Protein AF-A0A7S0F9C1-F1 (afdb_monomer_lite)

Foldseek 3Di:
DVVVVVVVCVVCVVVQVPADVVLVVVLVVVLVCVVVCLVVVVVVLVVVLVPDDDVVVVVCVVCVPVVVLNPDDPVRVVVVSVVVVVVVVVVSVVSCCVNPPPPDCVVVVVVVVDPPPDVPQPPDDPPCPPPPDD

Secondary structure (DSSP, 8-state):
-HHHHHHHHHHSGGG-SS--HHHHHHHHHHHHHHHHHHHHHHHHHHHHHHH-SSSHHHHHTT-HHHHHHHT--HHHHHHHHHHHHHHHHHHHHHHHH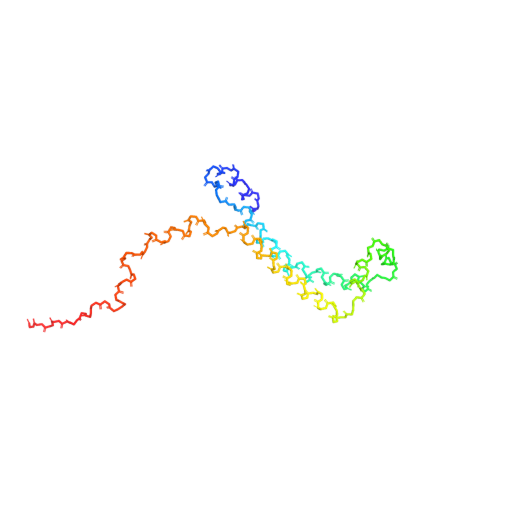HHS-TT-GGGTHHHHHHTTTTTTS-SS----------

InterPro domains:
  IPR005178 Organic solute transporter subunit alpha/Transmembrane protein 184 [PF03619] (1-100)

Organism: NCBI:txid73915

Structure (mmCIF, N/CA/C/O backbone):
data_AF-A0A7S0F9C1-F1
#
_entry.id   AF-A0A7S0F9C1-F1
#
loop_
_atom_site.group_PDB
_atom_site.id
_atom_site.type_symbol
_atom_site.label_atom_id
_atom_site.label_alt_id
_atom_site.label_comp_id
_atom_site.label_asym_id
_atom_site.label_entity_id
_atom_site.label_seq_id
_atom_site.pdbx_PDB_ins_code
_atom_site.Cartn_x
_atom_site.Cartn_y
_atom_site.Cartn_z
_atom_site.occupancy
_atom_site.B_iso_or_equiv
_atom_site.auth_seq_id
_atom_site.auth_comp_id
_atom_site.auth_asym_id
_atom_site.auth_atom_id
_atom_site.pdbx_PDB_model_num
ATOM 1 N N . ALA A 1 1 ? 5.717 15.582 -10.449 1.00 68.56 1 ALA A N 1
ATOM 2 C CA . ALA A 1 1 ? 6.332 14.240 -10.551 1.00 68.56 1 ALA A CA 1
ATOM 3 C C . ALA A 1 1 ? 5.471 13.278 -11.374 1.00 68.56 1 ALA A C 1
ATOM 5 O O . ALA A 1 1 ? 5.893 12.945 -12.467 1.00 68.56 1 ALA A O 1
ATOM 6 N N . ILE A 1 2 ? 4.260 12.903 -10.930 1.00 73.56 2 ILE A N 1
ATOM 7 C CA . ILE A 1 2 ? 3.389 11.930 -11.640 1.00 73.56 2 ILE A CA 1
ATOM 8 C C . ILE A 1 2 ? 3.090 12.345 -13.083 1.00 73.56 2 ILE A C 1
ATOM 10 O O . ILE A 1 2 ? 3.223 11.538 -13.990 1.00 73.56 2 ILE A O 1
ATOM 14 N N . TYR A 1 3 ? 2.743 13.617 -13.293 1.00 81.56 3 TYR A N 1
ATOM 15 C CA . TYR A 1 3 ? 2.468 14.145 -14.628 1.00 81.56 3 TYR A CA 1
ATOM 16 C C . TYR A 1 3 ? 3.669 14.003 -15.574 1.00 81.56 3 TYR A C 1
ATOM 18 O O . TYR A 1 3 ? 3.502 13.628 -16.724 1.00 81.56 3 TYR A O 1
ATOM 26 N N . ASN A 1 4 ? 4.889 14.218 -15.074 1.00 83.81 4 ASN A N 1
ATOM 27 C CA . ASN A 1 4 ? 6.099 14.084 -15.886 1.00 83.81 4 ASN A CA 1
ATOM 28 C C . ASN A 1 4 ? 6.355 12.618 -16.261 1.00 83.81 4 ASN A C 1
ATOM 30 O O . ASN A 1 4 ? 6.715 12.350 -17.398 1.00 83.81 4 ASN A O 1
ATOM 34 N N . VAL A 1 5 ? 6.129 11.679 -15.332 1.00 78.94 5 VAL A N 1
ATOM 35 C CA . VAL A 1 5 ? 6.244 10.235 -15.606 1.00 78.94 5 VAL A CA 1
ATOM 36 C C . VAL A 1 5 ? 5.210 9.801 -16.644 1.00 78.94 5 VAL A C 1
ATOM 38 O O . VAL A 1 5 ? 5.567 9.132 -17.604 1.00 78.94 5 VAL A O 1
ATOM 41 N N . HIS A 1 6 ? 3.961 10.249 -16.502 1.00 82.06 6 HIS A N 1
ATOM 42 C CA . HIS A 1 6 ? 2.896 9.973 -17.466 1.00 82.06 6 HIS A CA 1
ATOM 43 C C . HIS A 1 6 ? 3.208 10.549 -18.855 1.00 82.06 6 HIS A C 1
ATOM 45 O O . HIS A 1 6 ? 3.016 9.880 -19.863 1.00 82.06 6 HIS A O 1
ATOM 51 N N . ILE A 1 7 ? 3.712 11.785 -18.930 1.00 89.44 7 ILE A N 1
ATOM 52 C CA . ILE A 1 7 ? 4.098 12.399 -20.206 1.00 89.44 7 ILE A CA 1
ATOM 53 C C . ILE A 1 7 ? 5.232 11.612 -20.866 1.00 89.44 7 ILE A C 1
ATOM 55 O O . ILE A 1 7 ? 5.123 11.302 -22.050 1.00 89.44 7 ILE A O 1
ATOM 59 N N . VAL A 1 8 ? 6.275 11.237 -20.119 1.00 86.94 8 VAL A N 1
ATOM 60 C CA . VAL A 1 8 ? 7.387 10.429 -20.648 1.00 86.94 8 VAL A CA 1
ATOM 61 C C . VAL A 1 8 ? 6.887 9.072 -21.142 1.00 86.94 8 VAL A C 1
ATOM 63 O O . VAL A 1 8 ? 7.186 8.699 -22.269 1.00 86.94 8 VAL A O 1
ATOM 66 N N . GLU A 1 9 ? 6.068 8.374 -20.361 1.00 83.75 9 GLU A N 1
ATOM 67 C CA . GLU A 1 9 ? 5.500 7.083 -20.762 1.00 83.75 9 GLU A CA 1
ATOM 68 C C . GLU A 1 9 ? 4.636 7.207 -22.024 1.00 83.75 9 GLU A C 1
ATOM 70 O O . GLU A 1 9 ? 4.818 6.439 -22.959 1.00 83.75 9 GLU A O 1
ATOM 75 N N . SER A 1 10 ? 3.762 8.217 -22.104 1.00 85.88 10 SER A N 1
ATOM 76 C CA . SER A 1 10 ? 2.931 8.440 -23.297 1.00 85.88 10 SER A CA 1
ATOM 77 C C . SER A 1 10 ? 3.738 8.847 -24.536 1.00 85.88 10 SER A C 1
ATOM 79 O O . SER A 1 10 ? 3.332 8.542 -25.653 1.00 85.88 10 SER A O 1
ATOM 81 N N . THR A 1 11 ? 4.882 9.514 -24.351 1.00 91.75 11 THR A N 1
ATOM 82 C CA . THR A 1 11 ? 5.739 9.985 -25.454 1.00 91.75 11 THR A CA 1
ATOM 83 C C . THR A 1 11 ? 6.644 8.877 -25.990 1.00 91.75 11 THR A C 1
ATOM 85 O O . THR A 1 11 ? 6.947 8.860 -27.178 1.00 91.75 11 THR A O 1
ATOM 88 N N . PHE A 1 12 ? 7.070 7.949 -25.132 1.00 88.69 12 PHE A N 1
ATOM 89 C CA . PHE A 1 12 ? 8.029 6.893 -25.466 1.00 88.69 12 PHE A CA 1
ATOM 90 C C . PHE A 1 12 ? 7.426 5.486 -25.367 1.00 88.69 12 PHE A C 1
ATOM 92 O O . PHE A 1 12 ? 8.171 4.521 -25.250 1.00 88.69 12 PHE A O 1
ATOM 99 N N . HIS A 1 13 ? 6.096 5.354 -25.407 1.00 81.25 13 HIS A N 1
ATOM 100 C CA . HIS A 1 13 ? 5.403 4.079 -25.187 1.00 81.25 13 HIS A CA 1
ATOM 101 C C . HIS A 1 13 ? 5.925 2.949 -26.090 1.00 81.25 13 HIS A C 1
ATOM 103 O O . HIS A 1 13 ? 6.098 1.828 -25.632 1.00 81.25 13 HIS A O 1
ATOM 109 N N . GLU A 1 14 ? 6.267 3.283 -27.336 1.00 84.81 14 GLU A N 1
ATOM 110 C CA . GLU A 1 14 ? 6.808 2.358 -28.342 1.00 84.81 14 GLU A CA 1
ATOM 111 C C . GLU A 1 14 ? 8.202 1.804 -27.980 1.00 84.81 14 GLU A C 1
ATOM 113 O O . GLU A 1 14 ? 8.554 0.701 -28.375 1.00 84.81 14 GLU A O 1
ATOM 118 N N . TYR A 1 15 ? 8.988 2.531 -27.177 1.00 80.69 15 TYR A N 1
ATOM 119 C CA . TYR A 1 15 ? 10.294 2.079 -26.673 1.00 80.69 15 TYR A CA 1
ATOM 120 C C . TYR A 1 15 ? 10.193 1.338 -25.329 1.00 80.69 15 TYR A C 1
ATOM 122 O O . TYR A 1 15 ? 11.203 0.863 -24.813 1.00 80.69 15 TYR A O 1
ATOM 130 N N . PHE A 1 16 ? 8.995 1.266 -24.743 1.00 77.69 16 PHE A N 1
ATOM 131 C CA . PHE A 1 16 ? 8.744 0.726 -23.407 1.00 77.69 16 PHE A CA 1
ATOM 132 C C . PHE A 1 16 ? 7.648 -0.348 -23.401 1.00 77.69 16 PHE A C 1
ATOM 134 O O . PHE A 1 16 ? 6.996 -0.520 -22.374 1.00 77.69 16 PHE A O 1
ATOM 141 N N . GLU A 1 17 ? 7.429 -1.082 -24.498 1.00 73.62 17 GLU A N 1
ATOM 142 C CA . GLU A 1 17 ? 6.352 -2.090 -24.564 1.00 73.62 17 GLU A CA 1
ATOM 143 C C . GLU A 1 17 ? 6.403 -3.101 -23.396 1.00 73.62 17 GLU A C 1
ATOM 145 O O . GLU A 1 17 ? 5.353 -3.469 -22.860 1.00 73.62 17 GLU A O 1
ATOM 150 N N . ASP A 1 18 ? 7.604 -3.433 -22.905 1.00 75.94 18 ASP A N 1
ATOM 151 C CA . ASP A 1 18 ? 7.801 -4.340 -21.764 1.00 75.94 18 ASP A CA 1
ATOM 152 C C . ASP A 1 18 ? 8.065 -3.642 -20.418 1.00 75.94 18 ASP A C 1
ATOM 154 O O . ASP A 1 18 ? 7.926 -4.248 -19.351 1.00 75.94 18 ASP A O 1
ATOM 158 N N . TYR A 1 19 ? 8.386 -2.346 -20.419 1.00 77.25 19 TYR A N 1
ATOM 159 C CA . TYR A 1 19 ? 8.688 -1.615 -19.191 1.00 77.25 19 TYR A CA 1
ATOM 160 C C . TYR A 1 19 ? 7.432 -0.911 -18.667 1.00 77.25 19 TYR A C 1
ATOM 162 O O . TYR A 1 19 ? 6.899 -0.005 -19.300 1.00 77.25 19 TYR A O 1
ATOM 170 N N . ARG A 1 20 ? 6.963 -1.289 -17.467 1.00 79.50 20 ARG A N 1
ATOM 171 C CA . ARG A 1 20 ? 5.768 -0.703 -16.816 1.00 79.50 20 ARG A CA 1
ATOM 172 C C . ARG A 1 20 ? 6.127 0.254 -15.664 1.00 79.50 20 ARG A C 1
ATOM 174 O O . ARG A 1 20 ? 5.911 -0.083 -14.492 1.00 79.50 20 ARG A O 1
ATOM 181 N N . PRO A 1 21 ? 6.649 1.466 -15.941 1.00 80.06 21 PRO A N 1
ATOM 182 C CA . PRO A 1 21 ? 7.137 2.390 -14.916 1.00 80.06 21 PRO A CA 1
ATOM 183 C C . PRO A 1 21 ? 6.029 2.890 -13.987 1.00 80.06 21 PRO A C 1
ATOM 185 O O . PRO A 1 21 ? 6.260 3.037 -12.783 1.00 80.06 21 PRO A O 1
ATOM 188 N N . LEU A 1 22 ? 4.816 3.121 -14.506 1.00 80.38 22 LEU A N 1
ATOM 189 C CA . LEU A 1 22 ? 3.692 3.547 -13.674 1.00 80.38 22 LEU A CA 1
ATOM 190 C C . LEU A 1 22 ? 3.326 2.503 -12.626 1.00 80.38 22 LEU A C 1
ATOM 192 O O . LEU A 1 22 ? 3.058 2.868 -11.483 1.00 80.38 22 LEU A O 1
ATOM 196 N N . LEU A 1 23 ? 3.341 1.220 -12.985 1.00 81.69 23 LEU A N 1
ATOM 197 C CA . LEU A 1 23 ? 2.951 0.155 -12.067 1.00 81.69 23 LEU A CA 1
ATOM 198 C C . LEU A 1 23 ? 3.976 0.017 -10.933 1.00 81.69 23 LEU A C 1
ATOM 200 O O . LEU A 1 23 ? 3.592 0.015 -9.764 1.00 81.69 23 LEU A O 1
ATOM 204 N N . LYS A 1 24 ? 5.277 0.057 -11.254 1.00 83.88 24 LYS A N 1
ATOM 205 C CA . LYS A 1 24 ? 6.362 0.092 -10.256 1.00 83.88 24 LYS A CA 1
ATOM 206 C C . LYS A 1 24 ? 6.235 1.298 -9.317 1.00 83.88 24 LYS A C 1
ATOM 208 O O . LYS A 1 24 ? 6.354 1.160 -8.099 1.00 83.88 24 LYS A O 1
ATOM 213 N N . PHE A 1 25 ? 5.923 2.474 -9.862 1.00 84.50 25 PHE A N 1
ATOM 214 C CA . PHE A 1 25 ? 5.743 3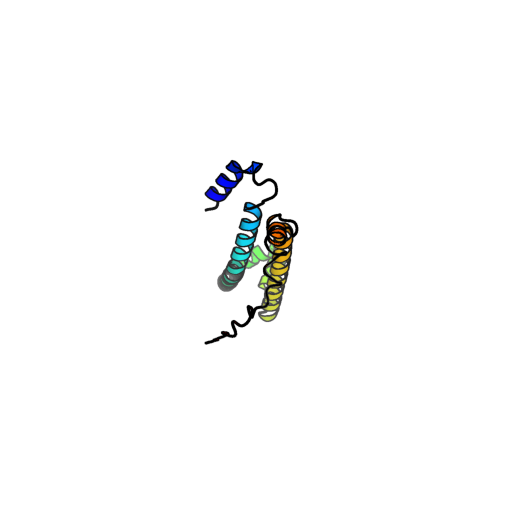.695 -9.077 1.00 84.50 25 PHE A CA 1
ATOM 215 C C . PHE A 1 25 ? 4.498 3.657 -8.175 1.00 84.50 25 PHE A C 1
ATOM 217 O O . PHE A 1 25 ? 4.551 4.087 -7.019 1.00 84.50 25 PHE A O 1
ATOM 224 N N . VAL A 1 26 ? 3.377 3.134 -8.679 1.00 83.88 26 VAL A N 1
ATOM 225 C CA . VAL A 1 26 ? 2.142 2.957 -7.902 1.00 83.88 26 VAL A CA 1
ATOM 226 C C . VAL A 1 26 ? 2.375 1.981 -6.753 1.00 83.88 26 VAL A C 1
ATOM 228 O O . VAL A 1 26 ? 1.978 2.295 -5.635 1.00 83.88 26 VAL A O 1
ATOM 231 N N . THR A 1 27 ? 3.087 0.873 -6.973 1.00 84.75 27 THR A N 1
ATOM 232 C CA . THR A 1 27 ? 3.424 -0.085 -5.909 1.00 84.75 27 THR A CA 1
ATOM 233 C C . THR A 1 27 ? 4.197 0.580 -4.770 1.00 84.75 27 THR A C 1
ATOM 235 O O . THR A 1 27 ? 3.795 0.468 -3.613 1.00 84.75 27 THR A O 1
ATOM 238 N N . VAL A 1 28 ? 5.244 1.355 -5.077 1.00 84.44 28 VAL A N 1
ATOM 239 C CA . VAL A 1 28 ? 6.012 2.094 -4.054 1.00 84.44 28 VAL A CA 1
ATOM 240 C C . VAL A 1 28 ? 5.121 3.078 -3.298 1.00 84.44 28 VAL A C 1
ATOM 242 O O . VAL A 1 28 ? 5.189 3.173 -2.073 1.00 84.44 28 VAL A O 1
ATOM 245 N N . LYS A 1 29 ? 4.243 3.793 -4.005 1.00 84.69 29 LYS A N 1
ATOM 246 C CA . LYS A 1 29 ? 3.293 4.702 -3.362 1.00 84.69 29 LYS A CA 1
ATOM 247 C C . LYS A 1 29 ? 2.323 3.989 -2.436 1.00 84.69 29 LYS A C 1
ATOM 249 O O . LYS A 1 29 ? 2.074 4.502 -1.354 1.00 84.69 29 LYS A O 1
ATOM 254 N N . VAL A 1 30 ? 1.786 2.847 -2.850 1.00 83.25 30 VAL A N 1
ATOM 255 C CA . VAL A 1 30 ? 0.857 2.052 -2.044 1.00 83.25 30 VAL A CA 1
ATOM 256 C C . VAL A 1 30 ? 1.543 1.582 -0.759 1.00 83.25 30 VAL A C 1
ATOM 258 O O . VAL A 1 30 ? 0.986 1.797 0.314 1.00 83.25 30 VAL A O 1
ATOM 261 N N . ILE A 1 31 ? 2.776 1.069 -0.848 1.00 83.06 31 ILE A N 1
ATOM 262 C CA . ILE A 1 31 ? 3.591 0.664 0.314 1.00 83.06 31 ILE A CA 1
ATOM 263 C C . ILE A 1 31 ? 3.785 1.835 1.282 1.00 83.06 31 ILE A C 1
ATOM 265 O O . ILE A 1 31 ? 3.506 1.736 2.474 1.00 83.06 31 ILE A O 1
ATOM 269 N N . VAL A 1 32 ? 4.237 2.978 0.762 1.00 82.69 32 VAL A N 1
ATOM 270 C CA . VAL A 1 32 ? 4.484 4.167 1.585 1.00 82.69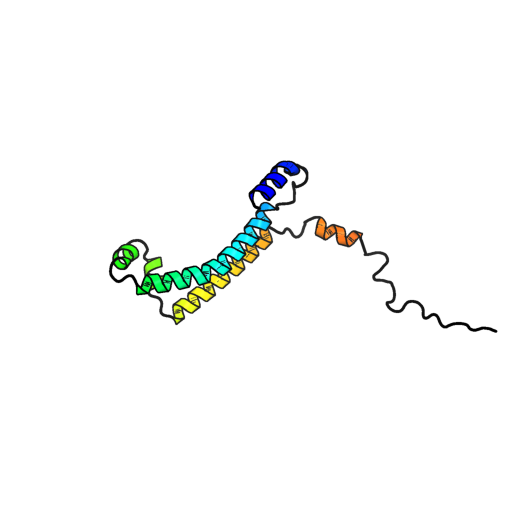 32 VAL A CA 1
ATOM 271 C C . VAL A 1 32 ? 3.177 4.668 2.202 1.00 82.69 32 VAL A C 1
ATOM 273 O O . VAL A 1 32 ? 3.132 4.984 3.388 1.00 82.69 32 VAL A O 1
ATOM 276 N N . SER A 1 33 ? 2.090 4.715 1.429 1.00 84.56 33 SER A N 1
ATOM 277 C CA . SER A 1 33 ? 0.782 5.124 1.931 1.00 84.56 33 SER A CA 1
ATOM 278 C C . SER A 1 33 ? 0.291 4.211 3.046 1.00 84.56 33 SER A C 1
ATOM 280 O O . SER A 1 33 ? -0.147 4.748 4.054 1.00 84.56 33 SER A O 1
ATOM 282 N N . PHE A 1 34 ? 0.405 2.888 2.937 1.00 81.75 34 PHE A N 1
ATOM 283 C CA . PHE A 1 34 ? -0.024 1.987 4.009 1.00 81.75 34 PHE A CA 1
ATOM 284 C C . PHE A 1 34 ? 0.807 2.147 5.288 1.00 81.75 34 PHE A C 1
ATOM 286 O O . PHE A 1 34 ? 0.216 2.326 6.358 1.00 81.75 34 PHE A O 1
ATOM 293 N N . ALA A 1 35 ? 2.136 2.240 5.174 1.00 77.94 35 ALA A N 1
ATOM 294 C CA . ALA A 1 35 ? 3.030 2.433 6.319 1.00 77.94 35 ALA A CA 1
ATOM 295 C C . ALA A 1 35 ? 2.704 3.702 7.137 1.00 77.94 35 ALA A C 1
ATOM 297 O O . ALA A 1 35 ? 2.783 3.706 8.370 1.00 77.94 35 ALA A O 1
ATOM 298 N N . PHE A 1 36 ? 2.310 4.791 6.467 1.00 80.50 36 PHE A N 1
ATOM 299 C CA . PHE A 1 36 ? 1.890 6.028 7.138 1.00 80.50 36 PHE A CA 1
ATOM 300 C C . PHE A 1 36 ? 0.405 6.026 7.527 1.00 80.50 36 PHE A C 1
ATOM 302 O O . PHE A 1 36 ? 0.035 6.597 8.559 1.00 80.50 36 PHE A O 1
ATOM 309 N N . PHE A 1 37 ? -0.449 5.380 6.732 1.00 85.06 37 PHE A N 1
ATOM 310 C CA . PHE A 1 37 ? -1.893 5.363 6.943 1.00 85.06 37 PHE A CA 1
ATOM 311 C C . PHE A 1 37 ? -2.277 4.537 8.158 1.00 85.06 37 PHE A C 1
ATOM 313 O O . PHE A 1 37 ? -3.157 4.961 8.890 1.00 85.06 37 PHE A O 1
ATOM 320 N N . GLN A 1 38 ? -1.604 3.423 8.439 1.00 80.38 38 GLN A N 1
ATOM 321 C CA . GLN A 1 38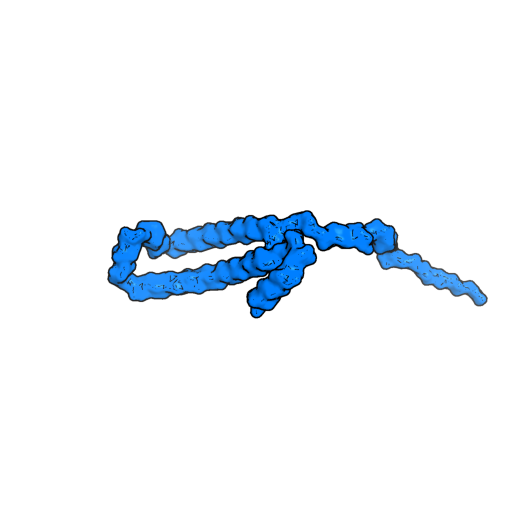 ? -1.912 2.594 9.604 1.00 80.38 38 GLN A CA 1
ATOM 322 C C . GLN A 1 38 ? -1.796 3.389 10.907 1.00 80.38 38 GLN A C 1
ATOM 324 O O . GLN A 1 38 ? -2.792 3.594 11.597 1.00 80.38 38 GLN A O 1
ATOM 329 N N . LYS A 1 39 ? -0.620 3.948 11.218 1.00 79.19 39 LYS A N 1
ATOM 330 C CA . LYS A 1 39 ? -0.436 4.734 12.454 1.00 79.19 39 LYS A CA 1
ATOM 331 C C . LYS A 1 39 ? -1.373 5.943 12.530 1.00 79.19 39 LYS A C 1
ATOM 333 O O . LYS A 1 39 ? -1.915 6.228 13.599 1.00 79.19 39 LYS A O 1
ATOM 338 N N . GLY A 1 40 ? -1.578 6.638 11.409 1.00 85.44 40 GLY A N 1
ATOM 339 C CA . GLY A 1 40 ? -2.472 7.795 11.334 1.00 85.44 40 GLY A CA 1
ATOM 340 C C . GLY A 1 40 ? -3.940 7.423 11.547 1.00 85.44 40 GLY A C 1
ATOM 341 O O . GLY A 1 40 ? -4.609 8.017 12.391 1.00 85.44 40 GLY A O 1
ATOM 342 N N . ALA A 1 41 ? -4.421 6.406 10.835 1.00 83.75 41 ALA A N 1
ATOM 343 C CA . ALA A 1 41 ? -5.781 5.901 10.936 1.00 83.75 41 ALA A CA 1
ATOM 344 C C . ALA A 1 41 ? -6.066 5.376 12.341 1.00 83.75 41 ALA A C 1
ATOM 346 O O . ALA A 1 41 ? -7.116 5.695 12.884 1.00 83.75 41 ALA A O 1
ATOM 347 N N . PHE A 1 42 ? -5.132 4.660 12.974 1.00 79.75 42 PHE A N 1
ATOM 348 C CA . PHE A 1 42 ? -5.325 4.149 14.334 1.00 79.75 42 PHE A CA 1
ATOM 349 C C . PHE A 1 42 ? -5.329 5.249 15.394 1.00 79.75 42 PHE A C 1
ATOM 351 O O . PHE A 1 42 ? -6.174 5.226 16.291 1.00 79.75 42 PHE A O 1
ATOM 358 N N . SER A 1 43 ? -4.446 6.243 15.273 1.00 83.81 43 SER A N 1
ATOM 359 C CA . SER A 1 43 ? -4.478 7.424 16.144 1.00 83.81 43 SER A CA 1
ATOM 360 C C . SER A 1 43 ? -5.805 8.175 15.997 1.00 83.81 43 SER A C 1
ATOM 362 O O . SER A 1 43 ? -6.472 8.483 16.986 1.00 83.81 43 SER A O 1
ATOM 364 N N . MET A 1 44 ? -6.251 8.374 14.753 1.00 85.56 44 MET A N 1
ATOM 365 C CA . MET A 1 44 ? -7.529 9.014 14.459 1.00 85.56 44 MET A CA 1
ATOM 366 C C . MET A 1 44 ? -8.712 8.193 14.984 1.00 85.56 44 MET A C 1
ATOM 368 O O . MET A 1 44 ? -9.625 8.776 15.557 1.00 85.56 44 MET A O 1
ATOM 372 N N . LEU A 1 45 ? -8.692 6.863 14.853 1.00 81.88 45 LEU A N 1
ATOM 373 C CA . LEU A 1 45 ? -9.761 5.979 15.326 1.00 81.88 45 LEU A CA 1
ATOM 374 C C . LEU A 1 45 ? -9.914 6.053 16.851 1.00 81.88 45 LEU A C 1
ATOM 376 O O . LEU A 1 45 ? -11.034 6.196 17.335 1.00 81.88 45 LEU A O 1
ATOM 380 N N . LYS A 1 46 ? -8.801 6.035 17.602 1.00 80.38 46 LYS A N 1
ATOM 381 C CA . LYS A 1 46 ? -8.813 6.169 19.071 1.00 80.38 46 LYS A CA 1
ATOM 382 C C . LYS A 1 46 ? -9.349 7.529 19.521 1.00 80.38 46 LYS A C 1
ATOM 384 O O . LYS A 1 46 ? -10.162 7.593 20.440 1.00 80.38 46 LYS A O 1
ATOM 389 N N . VAL A 1 47 ? -8.931 8.613 18.860 1.00 86.06 47 VAL A N 1
ATOM 390 C CA . VAL A 1 47 ? -9.443 9.970 19.138 1.00 86.06 47 VAL A CA 1
ATOM 391 C C . VAL A 1 47 ? -10.930 10.071 18.797 1.00 86.06 47 VAL A C 1
ATOM 393 O O . VAL A 1 47 ? -11.714 10.656 19.541 1.00 86.06 47 VAL A O 1
ATOM 396 N N . LEU A 1 48 ? -11.342 9.477 17.681 1.00 81.06 48 LEU A N 1
ATOM 397 C CA . LEU A 1 48 ? -12.730 9.476 17.244 1.00 81.06 48 LEU A CA 1
ATOM 398 C C . LEU A 1 48 ? -13.610 8.695 18.235 1.00 81.06 48 LEU A C 1
ATOM 400 O O . LEU A 1 48 ? -14.669 9.185 18.616 1.00 81.06 48 LEU A O 1
ATOM 404 N N . GLN A 1 49 ? -13.136 7.545 18.723 1.00 75.69 49 GLN A N 1
ATOM 405 C CA . GLN A 1 49 ? -13.811 6.726 19.732 1.00 75.69 49 GLN A CA 1
ATOM 406 C C . GLN A 1 49 ? -13.982 7.464 21.066 1.00 75.69 49 GLN A C 1
ATOM 408 O O . GLN A 1 49 ? -15.074 7.445 21.630 1.00 75.69 49 GLN A O 1
ATOM 413 N N . SER A 1 50 ? -12.947 8.157 21.556 1.00 79.44 50 SER A N 1
ATOM 414 C CA . SER A 1 50 ? -13.033 8.897 22.825 1.00 79.44 50 SER A CA 1
ATOM 415 C C . SER A 1 50 ? -13.943 10.129 22.749 1.00 79.44 50 SER A C 1
ATOM 417 O O . SER A 1 50 ? -14.465 10.572 23.771 1.00 79.44 50 SER A O 1
ATOM 419 N N . THR A 1 51 ? -14.174 10.661 21.545 1.00 83.62 51 THR A N 1
ATOM 420 C CA . THR A 1 51 ? -14.948 11.895 21.329 1.00 83.62 51 THR A CA 1
ATOM 421 C C . THR A 1 51 ? -16.414 11.634 20.946 1.00 83.62 51 THR A C 1
ATOM 423 O O . THR A 1 51 ? -17.202 12.577 20.877 1.00 83.62 51 THR A O 1
ATOM 426 N N . LEU A 1 52 ? -16.831 10.382 20.709 1.00 76.50 52 LEU A N 1
ATOM 427 C CA . LEU A 1 52 ? -18.170 10.060 20.185 1.00 76.50 52 LEU A CA 1
ATOM 428 C C . LEU A 1 52 ? -19.081 9.316 21.181 1.00 76.50 52 LEU A C 1
ATOM 430 O O . LEU A 1 52 ? -19.183 8.093 21.124 1.00 76.50 52 LEU A O 1
ATOM 434 N N . PRO A 1 53 ? -19.853 10.036 22.019 1.00 67.38 53 PRO A N 1
ATOM 435 C CA . PRO A 1 53 ? -20.779 9.405 22.960 1.00 67.38 53 PRO A CA 1
ATOM 436 C C . PRO A 1 53 ? -22.213 9.154 22.441 1.00 67.38 53 PRO A C 1
ATOM 438 O O . PRO A 1 53 ? -22.988 8.530 23.154 1.00 67.38 53 PRO A O 1
ATOM 441 N N . VAL A 1 54 ? -22.625 9.597 21.237 1.00 69.81 54 VAL A N 1
ATOM 442 C CA . VAL A 1 54 ? -24.047 9.453 20.802 1.00 69.81 54 VAL A CA 1
ATOM 443 C C . VAL A 1 54 ? -24.230 9.064 19.327 1.00 69.81 54 VAL A C 1
ATOM 445 O O . VAL A 1 54 ? -25.145 8.322 18.972 1.00 69.81 54 VAL A O 1
ATOM 448 N N . THR A 1 55 ? -23.354 9.509 18.428 1.00 67.12 55 THR A N 1
ATOM 449 C CA . THR A 1 55 ? -23.497 9.267 16.979 1.00 67.12 55 THR A CA 1
ATOM 450 C C . THR A 1 55 ? -23.035 7.871 16.549 1.00 67.12 55 THR A C 1
ATOM 452 O O . THR A 1 55 ? -23.541 7.337 15.559 1.00 67.12 55 THR A O 1
ATOM 455 N N . ALA A 1 56 ? -22.137 7.244 17.319 1.00 68.50 56 ALA A N 1
ATOM 456 C CA . ALA A 1 56 ? -21.624 5.897 17.057 1.00 68.50 56 ALA A CA 1
ATOM 457 C C . ALA A 1 56 ? -22.734 4.832 17.063 1.00 68.50 56 ALA A C 1
ATOM 459 O O . ALA A 1 56 ? -22.701 3.898 16.265 1.00 68.50 56 ALA A O 1
ATOM 460 N N . GLN A 1 57 ? -23.780 5.032 17.869 1.00 71.25 57 GLN A N 1
ATOM 461 C CA . GLN A 1 57 ? -24.916 4.114 17.961 1.00 71.25 57 GLN A CA 1
ATOM 462 C C . GLN A 1 57 ? -25.709 4.018 16.644 1.00 71.25 57 GLN A C 1
ATOM 464 O O . GLN A 1 57 ? -26.235 2.962 16.307 1.00 71.25 57 GLN A O 1
ATOM 469 N N . ARG A 1 58 ? -25.758 5.099 15.849 1.00 77.19 58 ARG A N 1
ATOM 470 C CA . ARG A 1 58 ? -26.407 5.090 14.523 1.00 77.19 58 ARG A CA 1
ATOM 471 C C . ARG A 1 58 ? -25.522 4.475 13.442 1.00 77.19 58 ARG A C 1
ATOM 473 O O . ARG A 1 58 ? -26.046 3.868 12.512 1.00 77.19 58 ARG A O 1
ATOM 480 N N . LEU A 1 59 ? -24.205 4.649 13.554 1.00 74.88 59 LEU A N 1
ATOM 481 C CA . LEU A 1 59 ? -23.239 4.116 12.592 1.00 74.88 59 LEU A CA 1
ATOM 482 C C . LEU A 1 59 ? -23.044 2.602 12.767 1.00 74.88 59 LEU A C 1
ATOM 484 O O . LEU A 1 59 ? -23.021 1.879 11.774 1.00 74.88 59 LEU A O 1
ATOM 488 N N . SER A 1 60 ? -23.001 2.127 14.015 1.00 71.12 60 SER A N 1
ATOM 489 C CA . SER A 1 60 ? -22.950 0.703 14.377 1.00 71.12 60 SER A CA 1
ATOM 490 C C . SER A 1 60 ? -24.075 -0.099 13.709 1.00 71.12 60 SER A C 1
ATOM 492 O O . SER A 1 60 ? -23.818 -1.125 13.085 1.00 71.12 60 SER A O 1
ATOM 494 N N . ASN A 1 61 ? -25.298 0.440 13.687 1.00 78.31 61 ASN A N 1
ATOM 495 C CA . ASN A 1 61 ? -26.443 -0.218 13.046 1.00 78.31 61 ASN A CA 1
ATOM 496 C C . ASN A 1 61 ? -26.340 -0.336 11.513 1.00 78.31 61 ASN A C 1
ATOM 498 O O . ASN A 1 61 ? -27.110 -1.080 10.911 1.00 78.31 61 ASN A O 1
ATOM 502 N N . ARG A 1 62 ? -25.430 0.397 10.858 1.00 82.50 62 ARG A N 1
ATOM 503 C CA . ARG A 1 62 ? -25.212 0.297 9.405 1.00 82.50 62 ARG A CA 1
ATOM 504 C C . ARG A 1 62 ? -24.047 -0.597 9.012 1.00 82.50 62 ARG A C 1
ATOM 506 O O . ARG A 1 62 ? -24.016 -1.056 7.874 1.00 82.50 62 ARG A O 1
ATOM 513 N N . ALA A 1 63 ? -23.104 -0.825 9.914 1.00 83.94 63 ALA A N 1
ATOM 514 C CA . ALA A 1 63 ? -21.911 -1.604 9.638 1.00 83.94 63 ALA A CA 1
ATOM 515 C C . ALA A 1 63 ? -21.567 -2.446 10.874 1.00 83.94 63 ALA A C 1
ATOM 517 O O . ALA A 1 63 ? -20.737 -2.016 11.678 1.00 83.94 63 ALA A O 1
ATOM 518 N N . PRO A 1 64 ? -22.185 -3.634 11.029 1.00 83.75 64 PRO A N 1
ATOM 519 C CA . PRO A 1 64 ? -21.946 -4.492 12.190 1.00 83.75 64 PRO A CA 1
ATOM 520 C C . PRO A 1 64 ? -20.456 -4.827 12.348 1.00 83.75 64 PRO A C 1
ATOM 522 O O . PRO A 1 64 ? -19.921 -4.721 13.442 1.00 83.75 64 PRO A O 1
ATOM 525 N N . LEU A 1 65 ? -19.748 -5.049 11.233 1.00 84.81 65 LEU A N 1
ATOM 526 C CA . LEU A 1 65 ? -18.302 -5.295 11.227 1.00 84.81 65 LEU A CA 1
ATOM 527 C C . LEU A 1 65 ? -17.479 -4.140 11.823 1.00 84.81 65 LEU A C 1
ATOM 529 O O . LEU A 1 65 ? -16.505 -4.380 12.527 1.00 84.81 65 LEU A O 1
ATOM 533 N N . LEU A 1 66 ? -17.856 -2.882 11.558 1.00 80.94 66 LEU A N 1
ATOM 534 C CA . LEU A 1 66 ? -17.160 -1.728 12.140 1.00 80.94 66 LEU A CA 1
ATOM 535 C C . LEU A 1 66 ? -17.477 -1.583 13.630 1.00 80.94 66 LEU A C 1
ATOM 537 O O . LEU A 1 66 ? -16.608 -1.178 14.395 1.00 80.94 66 LEU A O 1
ATOM 541 N N . GLY A 1 67 ? -18.705 -1.912 14.036 1.00 81.94 67 GLY A N 1
ATOM 542 C CA . GLY A 1 67 ? -19.101 -1.932 15.442 1.00 81.94 67 GLY A CA 1
ATOM 543 C C . GLY A 1 67 ? -18.279 -2.929 16.256 1.00 81.94 67 GLY A C 1
ATOM 544 O O . GLY A 1 67 ? -17.777 -2.567 17.317 1.00 81.94 67 GLY A O 1
ATOM 545 N N . ASP A 1 68 ? -18.082 -4.132 15.720 1.00 85.12 68 ASP A N 1
ATOM 546 C CA . ASP A 1 68 ? -17.315 -5.186 16.386 1.00 85.12 68 ASP A CA 1
ATOM 547 C C . ASP A 1 68 ? -15.834 -4.803 16.527 1.00 85.12 68 ASP A C 1
ATOM 549 O O . ASP A 1 68 ? -15.282 -4.908 17.619 1.00 85.12 68 ASP A O 1
ATOM 553 N N . ILE A 1 69 ? -15.216 -4.249 15.473 1.00 83.81 69 ILE A N 1
ATOM 554 C CA . ILE A 1 69 ? -13.814 -3.783 15.506 1.00 83.81 69 ILE A CA 1
ATOM 555 C C . ILE A 1 69 ? -13.613 -2.661 16.535 1.00 83.81 69 ILE A C 1
ATOM 557 O O . ILE A 1 69 ? -12.588 -2.611 17.214 1.00 83.81 69 ILE A O 1
ATOM 561 N N . LEU A 1 70 ? -14.582 -1.748 16.665 1.00 79.56 70 LEU A N 1
ATOM 562 C CA . LEU A 1 70 ? -14.519 -0.655 17.643 1.00 79.56 70 LEU A CA 1
ATOM 563 C C . LEU A 1 70 ? -14.693 -1.133 19.090 1.00 79.56 70 LEU A C 1
ATOM 565 O O . LEU A 1 70 ? -14.324 -0.405 20.011 1.00 79.56 70 LEU A O 1
ATOM 569 N N . ASN A 1 71 ? -15.258 -2.324 19.288 1.00 84.88 71 ASN A N 1
ATOM 570 C CA . ASN A 1 71 ? -15.504 -2.903 20.604 1.00 84.88 71 ASN A CA 1
ATOM 571 C C . ASN A 1 71 ? -14.427 -3.918 21.026 1.00 84.88 71 ASN A C 1
ATOM 573 O O . ASN A 1 71 ? -14.586 -4.589 22.044 1.00 84.88 71 ASN A O 1
ATOM 577 N N . PHE A 1 72 ? -13.338 -4.038 20.260 1.00 87.94 72 PHE A N 1
ATOM 578 C CA . PHE A 1 72 ? -12.204 -4.882 20.625 1.00 87.94 72 PHE A CA 1
ATOM 579 C C . PHE A 1 72 ? -11.517 -4.381 21.894 1.00 87.94 72 PHE A C 1
ATOM 581 O O . PHE A 1 72 ? -11.275 -3.184 22.077 1.00 87.94 72 PHE A O 1
ATOM 588 N N . SER A 1 73 ? -11.146 -5.325 22.756 1.00 89.25 73 SER A N 1
ATOM 589 C CA . SER A 1 73 ? -10.191 -5.067 23.828 1.00 89.25 73 SER A CA 1
ATOM 590 C C . SER A 1 73 ? -8.828 -4.669 23.249 1.00 89.25 73 SER A C 1
ATOM 592 O O . SER A 1 73 ? -8.519 -4.932 22.087 1.00 89.25 73 SER A O 1
ATOM 594 N N . GLU A 1 74 ? -7.974 -4.046 24.062 1.00 85.88 74 GLU A N 1
ATOM 595 C CA . GLU A 1 74 ? -6.649 -3.601 23.611 1.00 85.88 74 GLU A CA 1
ATOM 596 C C . GLU A 1 74 ? -5.804 -4.750 23.033 1.00 85.88 74 GLU A C 1
ATOM 598 O O . GLU A 1 74 ? -5.149 -4.576 22.006 1.00 85.88 74 GLU A O 1
ATOM 603 N N . ALA A 1 75 ? -5.880 -5.939 23.638 1.00 92.50 75 ALA A N 1
ATOM 604 C CA . ALA A 1 75 ? -5.170 -7.122 23.163 1.00 92.50 75 ALA A CA 1
ATOM 605 C C . ALA A 1 75 ? -5.734 -7.652 21.832 1.00 92.50 75 ALA A C 1
ATOM 607 O O . ALA A 1 75 ? -4.971 -7.947 20.915 1.00 92.50 75 ALA A O 1
ATOM 608 N N . GLU A 1 76 ? -7.061 -7.743 21.697 1.00 91.50 76 GLU A N 1
ATOM 609 C CA . GLU A 1 76 ? -7.711 -8.153 20.441 1.00 91.50 76 GLU A CA 1
ATOM 610 C C . GLU A 1 76 ? -7.405 -7.170 19.314 1.00 91.50 76 GLU A C 1
ATOM 612 O O . GLU A 1 76 ? -7.119 -7.570 18.187 1.00 91.50 76 GLU A O 1
ATOM 617 N N . PHE A 1 77 ? -7.398 -5.878 19.632 1.00 84.94 77 PHE A N 1
ATOM 618 C CA . PHE A 1 77 ? -7.044 -4.831 18.692 1.00 84.94 77 PHE A CA 1
ATOM 619 C C . PHE A 1 77 ? -5.587 -4.942 18.235 1.00 84.94 77 PHE A C 1
ATOM 621 O O . PHE A 1 77 ? -5.302 -4.754 17.054 1.00 84.94 77 PHE A O 1
ATOM 628 N N . GLN A 1 78 ? -4.666 -5.277 19.141 1.00 88.25 78 GLN A N 1
ATOM 629 C CA . GLN A 1 78 ? -3.262 -5.486 18.796 1.00 88.25 78 GLN A CA 1
ATOM 630 C C . GLN A 1 78 ? -3.073 -6.717 17.899 1.00 88.25 78 GLN A C 1
ATOM 632 O O . GLN A 1 78 ? -2.376 -6.632 16.894 1.00 88.25 78 GLN A O 1
ATOM 637 N N . LEU A 1 79 ? -3.773 -7.819 18.178 1.00 92.50 79 LEU A N 1
ATOM 638 C CA . LEU A 1 79 ? -3.774 -8.995 17.299 1.00 92.50 79 LEU A CA 1
ATOM 639 C C . LEU A 1 79 ? -4.383 -8.691 15.924 1.00 92.50 79 LEU A C 1
ATOM 641 O O . LEU A 1 79 ? -3.865 -9.131 14.897 1.00 92.50 79 LEU A O 1
ATOM 645 N N . PHE A 1 80 ? -5.466 -7.914 15.884 1.00 88.31 80 PHE A N 1
ATOM 646 C CA . PHE A 1 80 ? -6.067 -7.455 14.636 1.00 88.31 80 PHE A CA 1
ATOM 647 C C . PHE A 1 80 ? -5.094 -6.575 13.838 1.00 88.31 80 PHE A C 1
ATOM 649 O O . PHE A 1 80 ? -4.921 -6.788 12.637 1.00 88.31 80 PHE A O 1
ATOM 656 N N . TYR A 1 81 ? -4.404 -5.646 14.502 1.00 85.94 81 TYR A N 1
ATOM 657 C CA . TYR A 1 81 ? -3.351 -4.825 13.904 1.00 85.94 81 TYR A CA 1
ATOM 658 C C . TYR A 1 81 ? -2.229 -5.682 13.303 1.00 85.94 81 TYR A C 1
ATOM 660 O O . TYR A 1 81 ? -1.886 -5.510 12.133 1.00 85.94 81 TYR A O 1
ATOM 668 N N . ASP A 1 82 ? -1.708 -6.643 14.066 1.00 90.69 82 ASP A N 1
ATOM 669 C CA . ASP A 1 82 ? -0.651 -7.546 13.605 1.00 90.69 82 ASP A CA 1
ATOM 670 C C . ASP A 1 82 ? -1.117 -8.371 12.393 1.00 90.69 82 ASP A C 1
ATOM 672 O O . ASP A 1 82 ? -0.368 -8.563 11.433 1.00 90.69 82 ASP A O 1
ATOM 676 N N . SER A 1 83 ? -2.385 -8.796 12.373 1.00 92.62 83 SER A N 1
ATOM 677 C CA . SER A 1 83 ? -2.956 -9.494 11.218 1.00 92.62 83 SER A CA 1
ATOM 678 C C . SER A 1 83 ? -3.049 -8.603 9.971 1.00 92.62 83 SER A C 1
ATOM 680 O O . SER A 1 83 ? -2.731 -9.058 8.873 1.00 92.62 83 SER A O 1
ATOM 682 N N . LEU A 1 84 ? -3.413 -7.323 10.121 1.00 87.31 84 LEU A N 1
ATOM 683 C CA . LEU A 1 84 ? -3.446 -6.364 9.012 1.00 87.31 84 LEU A CA 1
ATOM 684 C C . LEU A 1 84 ? -2.050 -6.117 8.434 1.00 87.31 84 LEU A C 1
ATOM 686 O O . LEU A 1 84 ? -1.916 -6.056 7.212 1.00 87.31 84 LEU A O 1
ATOM 690 N N . MET A 1 85 ? -1.023 -6.038 9.286 1.00 87.06 85 MET A N 1
ATOM 691 C CA . MET A 1 85 ? 0.374 -5.955 8.844 1.00 87.06 85 MET A CA 1
ATOM 692 C C . MET A 1 85 ? 0.768 -7.169 7.996 1.00 87.06 85 MET A C 1
ATOM 694 O O . MET A 1 85 ? 1.407 -7.021 6.957 1.00 87.06 85 MET A O 1
ATOM 698 N N . LEU A 1 86 ? 0.366 -8.378 8.403 1.00 92.12 86 LEU A N 1
ATOM 699 C CA . LEU A 1 86 ? 0.645 -9.590 7.627 1.00 92.12 86 LEU A CA 1
ATOM 700 C C . LEU A 1 86 ? -0.049 -9.568 6.261 1.00 92.12 86 LEU A C 1
ATOM 702 O O . LEU A 1 86 ? 0.586 -9.880 5.252 1.00 92.12 86 LEU A O 1
ATOM 706 N N . TYR A 1 87 ? -1.323 -9.171 6.204 1.00 90.12 87 TYR A N 1
ATOM 707 C CA . TYR A 1 87 ? -2.041 -9.036 4.933 1.00 90.12 87 TYR A CA 1
ATOM 708 C C . TYR A 1 87 ? -1.419 -7.980 4.021 1.00 90.12 87 TYR A C 1
ATOM 710 O O . TYR A 1 87 ? -1.335 -8.194 2.812 1.00 90.12 87 TYR A O 1
ATOM 718 N N . GLU A 1 88 ? -0.953 -6.867 4.584 1.00 86.06 88 GLU A N 1
ATOM 719 C CA . GLU A 1 88 ? -0.220 -5.853 3.835 1.00 86.06 88 GLU A CA 1
ATOM 720 C C . GLU A 1 88 ? 1.066 -6.437 3.246 1.00 86.06 88 GLU A C 1
ATOM 722 O O . GLU A 1 88 ? 1.273 -6.326 2.042 1.00 86.06 88 GLU A O 1
ATOM 727 N N . CYS A 1 89 ? 1.887 -7.124 4.044 1.00 89.44 89 CYS A N 1
ATOM 728 C CA . CYS A 1 89 ? 3.104 -7.775 3.554 1.00 89.44 89 CYS A CA 1
ATOM 729 C C . CYS A 1 89 ? 2.811 -8.739 2.396 1.00 89.44 89 CYS A C 1
ATOM 731 O O . CYS A 1 89 ? 3.507 -8.712 1.382 1.00 89.44 89 CYS A O 1
ATOM 733 N N . VAL A 1 90 ? 1.755 -9.552 2.502 1.00 92.44 90 VAL A N 1
ATOM 734 C CA . VAL A 1 90 ? 1.329 -10.446 1.412 1.00 92.44 90 VAL A CA 1
ATOM 735 C C . VAL A 1 90 ? 0.928 -9.649 0.170 1.00 92.44 90 VAL A C 1
ATOM 737 O O . VAL A 1 90 ? 1.361 -9.981 -0.932 1.00 92.44 90 VAL A O 1
ATOM 740 N N . LEU A 1 91 ? 0.145 -8.581 0.326 1.00 88.00 91 LEU A N 1
ATOM 741 C CA . LEU A 1 91 ? -0.268 -7.721 -0.783 1.00 88.00 91 LEU A CA 1
ATOM 742 C C . LEU A 1 91 ? 0.936 -7.045 -1.452 1.00 88.00 91 LEU A C 1
ATOM 744 O O . LEU A 1 91 ? 0.986 -6.974 -2.678 1.00 88.00 91 LEU A O 1
ATOM 748 N N . ILE A 1 92 ? 1.928 -6.610 -0.675 1.00 87.19 92 ILE A N 1
ATOM 749 C CA . ILE A 1 92 ? 3.188 -6.059 -1.182 1.00 87.19 92 ILE A CA 1
ATOM 750 C C . ILE A 1 92 ? 3.946 -7.116 -1.982 1.00 87.19 92 ILE A C 1
ATOM 752 O O . ILE A 1 92 ? 4.377 -6.818 -3.092 1.00 87.19 92 ILE A O 1
ATOM 756 N N . CYS A 1 93 ? 4.064 -8.346 -1.477 1.00 89.88 93 CYS A N 1
ATOM 757 C CA . CYS A 1 93 ? 4.690 -9.445 -2.215 1.00 89.88 93 CYS A CA 1
ATOM 758 C C . CYS A 1 93 ? 3.966 -9.727 -3.539 1.00 89.88 93 CYS A C 1
ATOM 760 O O . CYS A 1 93 ? 4.623 -9.905 -4.560 1.00 89.88 93 CYS A O 1
ATOM 762 N N . LEU A 1 94 ? 2.628 -9.712 -3.551 1.00 89.56 94 LEU A N 1
ATOM 763 C CA . LEU A 1 94 ? 1.830 -9.896 -4.769 1.00 89.56 94 LEU A CA 1
ATOM 764 C C . LEU A 1 94 ? 2.015 -8.742 -5.764 1.00 89.56 94 LEU A C 1
ATOM 766 O O . LEU A 1 94 ? 2.194 -8.980 -6.957 1.00 89.56 94 LEU A O 1
ATOM 770 N N . LEU A 1 95 ? 2.011 -7.493 -5.289 1.00 85.81 95 LEU A N 1
ATOM 771 C CA . LEU A 1 95 ? 2.277 -6.323 -6.130 1.00 85.81 95 LEU A CA 1
ATOM 772 C C . LEU A 1 95 ? 3.713 -6.309 -6.655 1.00 85.81 95 LEU A C 1
ATOM 774 O O . LEU A 1 95 ? 3.946 -5.870 -7.779 1.00 85.81 95 LEU A O 1
ATOM 778 N N . HIS A 1 96 ? 4.671 -6.773 -5.855 1.00 85.31 96 HIS A N 1
ATOM 779 C CA . HIS A 1 96 ? 6.063 -6.887 -6.261 1.00 85.31 96 HIS A CA 1
ATOM 780 C C . HIS A 1 96 ? 6.218 -7.961 -7.335 1.00 85.31 96 HIS A C 1
ATOM 782 O O . HIS A 1 96 ? 6.742 -7.659 -8.399 1.00 85.31 96 HIS A O 1
ATOM 788 N N . TRP A 1 97 ? 5.653 -9.150 -7.114 1.00 86.56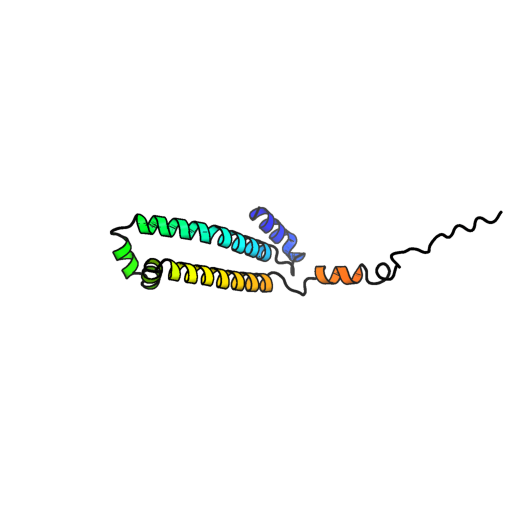 97 TRP A N 1
ATOM 789 C CA . TRP A 1 97 ? 5.601 -10.223 -8.107 1.00 86.56 97 TRP A CA 1
ATOM 790 C C . TRP A 1 97 ? 4.976 -9.759 -9.426 1.00 86.56 97 TRP A C 1
ATOM 792 O O . TRP A 1 97 ? 5.451 -10.105 -10.503 1.00 86.56 97 TRP A O 1
ATOM 802 N N . TRP A 1 98 ? 3.902 -8.968 -9.360 1.00 86.19 98 TRP A N 1
ATOM 803 C CA . TRP A 1 98 ? 3.223 -8.493 -10.564 1.00 86.19 98 TRP A CA 1
ATOM 804 C C . TRP A 1 98 ? 3.949 -7.336 -11.259 1.00 86.19 98 TRP A C 1
ATOM 806 O O . TRP A 1 98 ? 3.895 -7.222 -12.482 1.00 86.19 98 TRP A O 1
ATOM 816 N N . GLY A 1 99 ? 4.609 -6.465 -10.494 1.00 84.44 99 GLY A N 1
ATOM 817 C CA . GLY A 1 99 ? 5.284 -5.281 -11.025 1.00 84.44 99 GLY A CA 1
ATOM 818 C C . GLY A 1 99 ? 6.745 -5.465 -11.404 1.00 84.44 99 GLY A C 1
ATOM 819 O O . GLY A 1 99 ? 7.282 -4.604 -12.096 1.00 84.44 99 GLY A O 1
ATOM 820 N N . TRP A 1 100 ? 7.374 -6.549 -10.959 1.00 83.50 100 TRP A N 1
ATOM 821 C CA . TRP A 1 100 ? 8.779 -6.854 -11.199 1.00 83.50 100 TRP A CA 1
ATOM 822 C C . TRP A 1 100 ? 8.883 -8.275 -11.735 1.00 83.50 100 TRP A C 1
ATOM 824 O O . TRP A 1 100 ? 8.977 -9.243 -10.982 1.00 83.50 100 TRP A O 1
ATOM 834 N N . SER A 1 101 ? 8.822 -8.396 -13.060 1.00 84.00 101 SER A N 1
ATOM 835 C CA . SER A 1 101 ? 9.017 -9.681 -13.723 1.00 84.00 101 SER A CA 1
ATOM 836 C C . SER A 1 101 ? 10.471 -10.126 -13.563 1.00 84.00 101 SER A C 1
ATOM 838 O O . SER A 1 101 ? 11.389 -9.337 -13.767 1.00 84.00 101 SER A O 1
ATOM 840 N N . ALA A 1 102 ? 10.691 -11.406 -13.261 1.00 84.75 102 ALA A N 1
ATOM 841 C CA . ALA A 1 102 ? 12.033 -11.995 -13.241 1.00 84.75 102 ALA A CA 1
ATOM 842 C C . ALA A 1 102 ? 12.671 -12.096 -14.643 1.00 84.75 102 ALA A C 1
ATOM 844 O O . ALA A 1 102 ? 13.831 -12.470 -14.763 1.00 84.75 102 ALA A O 1
ATOM 845 N N . TYR A 1 103 ? 11.908 -11.787 -15.694 1.00 82.38 103 TYR A N 1
ATOM 846 C CA . TYR A 1 103 ? 12.326 -11.878 -17.092 1.00 82.38 103 TYR A CA 1
ATOM 847 C C . TYR A 1 103 ? 12.650 -10.515 -17.717 1.00 82.38 103 TYR A C 1
ATOM 849 O O . TYR A 1 103 ? 12.650 -10.409 -18.936 1.00 82.38 103 TYR A O 1
ATOM 857 N N . GLU A 1 104 ? 12.847 -9.454 -16.929 1.00 81.25 104 GLU A N 1
ATOM 858 C CA . GLU A 1 104 ? 13.226 -8.164 -17.517 1.00 81.25 104 GLU A CA 1
ATOM 859 C C . GLU A 1 104 ? 14.661 -8.190 -18.064 1.00 81.25 104 GLU A C 1
ATOM 861 O O . GLU A 1 104 ? 15.579 -8.675 -17.404 1.00 81.25 104 GLU A O 1
ATOM 866 N N . ASP A 1 105 ? 14.856 -7.625 -19.258 1.00 79.00 105 ASP A N 1
ATOM 867 C CA . ASP A 1 105 ? 16.099 -7.737 -20.038 1.00 79.00 105 ASP A CA 1
ATOM 868 C C . ASP A 1 105 ? 17.349 -7.233 -19.308 1.00 79.00 105 ASP A C 1
ATOM 870 O O . ASP A 1 105 ? 18.449 -7.740 -19.517 1.00 79.00 105 ASP A O 1
ATOM 874 N N . TRP A 1 106 ? 17.198 -6.269 -18.398 1.00 76.94 106 TRP A N 1
ATOM 875 C CA . TRP A 1 106 ? 18.315 -5.743 -17.611 1.00 76.94 106 TRP A CA 1
ATOM 876 C C . TRP A 1 106 ? 18.876 -6.753 -16.596 1.00 76.94 106 TRP A C 1
ATOM 878 O O . TRP A 1 106 ? 20.013 -6.587 -16.169 1.00 76.94 106 TRP A O 1
ATOM 888 N N . TYR A 1 107 ? 18.136 -7.814 -16.244 1.00 73.31 107 TYR A N 1
ATOM 889 C CA . TYR A 1 107 ? 18.691 -8.951 -15.497 1.00 73.31 107 TYR A CA 1
ATOM 890 C C . TYR A 1 107 ? 19.581 -9.845 -16.368 1.00 73.31 107 TYR A C 1
ATOM 892 O O . TYR A 1 107 ? 20.445 -10.548 -15.850 1.00 73.31 107 TYR A O 1
ATOM 900 N N . LEU A 1 108 ? 19.362 -9.845 -17.685 1.00 75.25 108 LEU A N 1
ATOM 901 C CA . LEU A 1 108 ? 20.095 -10.682 -18.634 1.00 75.25 108 LEU A CA 1
ATOM 902 C C . LEU A 1 108 ? 21.361 -9.980 -19.149 1.00 75.25 108 LEU A C 1
ATOM 904 O O . LEU A 1 108 ? 22.345 -10.654 -19.453 1.00 75.25 108 LEU A O 1
ATOM 908 N N . ASP A 1 109 ? 21.366 -8.645 -19.189 1.00 73.00 109 ASP A N 1
ATOM 909 C CA . ASP A 1 109 ? 22.473 -7.835 -19.722 1.00 73.00 109 ASP A CA 1
ATOM 910 C C . ASP A 1 109 ? 23.764 -7.926 -18.874 1.00 73.00 109 ASP A C 1
ATOM 912 O O . ASP A 1 109 ? 24.871 -7.799 -19.397 1.00 73.00 109 ASP A O 1
ATOM 916 N N . GLU A 1 110 ? 23.666 -8.239 -17.575 1.00 62.66 110 GLU A N 1
ATOM 917 C CA . GLU A 1 110 ? 24.851 -8.435 -16.719 1.00 62.66 110 GLU A CA 1
ATOM 918 C C . GLU A 1 110 ? 25.593 -9.752 -17.009 1.00 62.66 110 GLU A C 1
ATOM 920 O O . GLU A 1 110 ? 26.819 -9.793 -16.921 1.00 62.66 110 GLU A O 1
ATOM 925 N N . SER A 1 111 ? 24.892 -10.804 -17.452 1.00 57.66 111 SER A N 1
ATOM 926 C CA . SER A 1 111 ? 25.520 -12.102 -17.771 1.00 57.66 111 SER A CA 1
ATOM 927 C C . SER A 1 111 ? 26.421 -12.060 -19.013 1.00 57.66 111 SER A C 1
ATOM 929 O O . SER A 1 111 ? 27.325 -12.877 -19.171 1.00 57.66 111 SER A O 1
ATOM 931 N N . VAL A 1 112 ? 26.223 -11.070 -19.888 1.00 58.53 112 VAL A N 1
ATOM 932 C CA . VAL A 1 112 ? 27.035 -10.879 -21.101 1.00 58.53 112 VAL A CA 1
ATOM 933 C C . VAL A 1 112 ? 28.260 -10.004 -20.821 1.00 58.53 112 VAL A C 1
ATOM 935 O O . VAL A 1 112 ? 29.212 -10.000 -21.604 1.00 58.53 112 VAL A O 1
ATOM 938 N N . ARG A 1 113 ? 28.268 -9.270 -19.702 1.00 56.50 113 ARG A N 1
ATOM 939 C CA . ARG A 1 113 ? 29.295 -8.268 -19.419 1.00 56.50 113 ARG A CA 1
ATOM 940 C C . ARG A 1 113 ? 30.517 -8.774 -18.658 1.00 56.50 113 ARG A C 1
ATOM 942 O O . ARG A 1 113 ? 31.519 -8.073 -18.734 1.00 56.50 113 ARG A O 1
ATOM 949 N N . ASP A 1 114 ? 30.488 -9.949 -18.015 1.00 60.34 114 ASP A N 1
ATOM 950 C CA . ASP A 1 114 ? 31.615 -10.345 -17.147 1.00 60.34 114 ASP A CA 1
ATOM 951 C C . ASP A 1 114 ? 31.941 -11.846 -16.984 1.00 60.34 114 ASP A C 1
ATOM 953 O O . ASP A 1 114 ? 32.790 -12.199 -16.170 1.00 60.34 114 ASP A O 1
ATOM 957 N N . GLU A 1 115 ? 31.377 -12.770 -17.769 1.00 57.69 115 GLU A N 1
ATOM 958 C CA . GLU A 1 115 ? 31.686 -14.208 -17.577 1.00 57.69 115 GLU A CA 1
ATOM 959 C C . GLU A 1 115 ? 32.956 -14.716 -18.296 1.00 57.69 115 GLU A C 1
ATOM 961 O O . GLU A 1 115 ? 33.245 -15.913 -18.307 1.00 57.69 115 GLU A O 1
ATOM 966 N N . GLY A 1 116 ? 33.760 -13.830 -18.889 1.00 54.72 116 GLY A N 1
ATOM 967 C CA . GLY A 1 116 ? 34.964 -14.236 -19.623 1.00 54.72 116 GLY A CA 1
ATOM 968 C C . GLY A 1 116 ? 36.288 -14.081 -18.878 1.00 54.72 116 GLY A C 1
ATOM 969 O O . GLY A 1 116 ? 37.127 -14.979 -18.927 1.00 54.72 116 GLY A O 1
ATOM 970 N N . GLU A 1 117 ? 36.534 -12.924 -18.255 1.00 55.03 117 GLU A N 1
ATOM 971 C CA . GLU A 1 117 ? 37.927 -12.496 -18.046 1.00 55.03 117 GLU A CA 1
ATOM 972 C C . GLU A 1 117 ? 38.279 -11.915 -16.675 1.00 55.03 117 GLU A C 1
ATOM 974 O O . GLU A 1 117 ? 39.478 -11.826 -16.388 1.00 55.03 117 GLU A O 1
ATOM 979 N N . GLU A 1 118 ? 37.324 -11.545 -15.815 1.00 58.06 118 GLU A N 1
ATOM 980 C CA . GLU A 1 118 ? 37.657 -10.920 -14.522 1.00 58.06 118 GLU A CA 1
ATOM 981 C C . GLU A 1 118 ? 37.574 -11.877 -13.324 1.00 58.06 118 GLU A C 1
ATOM 983 O O . GLU A 1 118 ? 38.469 -11.842 -12.477 1.00 58.06 118 GLU A O 1
ATOM 988 N N . GLU A 1 119 ? 36.631 -12.824 -13.287 1.00 57.19 119 GLU A N 1
ATOM 989 C CA . GLU A 1 119 ? 36.500 -13.746 -12.142 1.00 57.19 119 GLU A CA 1
ATOM 990 C C . GLU A 1 119 ? 37.594 -14.839 -12.089 1.00 57.19 119 GLU A C 1
ATOM 992 O O . GLU A 1 119 ? 37.867 -15.411 -11.033 1.00 57.19 119 GLU A O 1
ATOM 997 N N . GLN A 1 120 ? 38.292 -15.098 -13.204 1.00 57.34 120 GLN A N 1
ATOM 998 C CA . GLN A 1 120 ? 39.443 -16.018 -13.252 1.00 57.34 120 GLN A CA 1
ATOM 999 C C . GLN A 1 120 ? 40.789 -15.344 -12.957 1.00 57.34 120 GLN A C 1
ATOM 1001 O O . GLN A 1 120 ? 41.823 -16.022 -12.932 1.00 57.34 120 GLN A O 1
ATOM 1006 N N . ARG A 1 121 ? 40.827 -14.024 -12.732 1.00 59.22 121 ARG A N 1
ATOM 1007 C CA . ARG A 1 121 ? 42.086 -13.349 -12.406 1.00 59.22 121 ARG A CA 1
ATOM 1008 C C . ARG A 1 121 ? 42.435 -13.633 -10.947 1.00 59.22 121 ARG A C 1
ATOM 1010 O O . ARG A 1 121 ? 41.685 -13.243 -10.054 1.00 59.22 121 ARG A O 1
ATOM 1017 N N . PRO A 1 122 ? 43.573 -14.289 -10.659 1.00 72.19 122 PRO A N 1
ATOM 1018 C CA . PRO A 1 122 ? 44.006 -14.449 -9.282 1.00 72.19 122 PRO A CA 1
ATOM 1019 C C . PRO A 1 122 ? 44.157 -13.061 -8.640 1.00 72.19 122 PRO A C 1
ATOM 1021 O O . PRO A 1 122 ? 44.884 -12.214 -9.155 1.00 72.19 122 PRO A O 1
ATOM 1024 N N . LEU A 1 123 ? 43.484 -12.842 -7.500 1.00 67.75 123 LEU A N 1
ATOM 1025 C CA . LEU A 1 123 ? 43.522 -11.590 -6.713 1.00 67.75 123 LEU A CA 1
ATOM 1026 C C . LEU A 1 123 ? 44.951 -11.145 -6.362 1.00 67.75 123 LEU A C 1
ATOM 1028 O O . LEU A 1 123 ? 45.215 -9.975 -6.099 1.00 67.75 123 LEU A O 1
ATOM 1032 N N . LEU A 1 124 ? 45.879 -12.096 -6.368 1.00 71.50 124 LEU A N 1
ATOM 1033 C CA . LEU A 1 124 ? 47.305 -11.855 -6.342 1.00 71.50 124 LEU A CA 1
ATOM 1034 C C . LEU A 1 124 ? 47.800 -11.961 -7.782 1.00 71.50 124 LEU A C 1
ATOM 1036 O O . LEU A 1 124 ? 48.069 -13.059 -8.273 1.00 71.50 124 LEU A O 1
ATOM 1040 N N . GLY A 1 125 ? 47.920 -10.817 -8.459 1.00 74.12 125 GLY A N 1
ATOM 1041 C CA . GLY A 1 125 ? 48.673 -10.749 -9.710 1.00 74.12 125 GLY A CA 1
ATOM 1042 C C . GLY A 1 125 ? 50.063 -11.383 -9.529 1.00 74.12 125 GLY A C 1
ATOM 1043 O O . GLY A 1 125 ? 50.554 -11.455 -8.395 1.00 74.12 125 GLY A O 1
ATOM 1044 N N . PRO A 1 126 ? 50.702 -11.879 -10.606 1.00 69.88 126 PRO A N 1
ATOM 1045 C CA . PRO A 1 126 ? 51.989 -12.554 -10.508 1.00 69.88 126 PRO A CA 1
ATOM 1046 C C . PRO A 1 126 ? 52.956 -11.686 -9.709 1.00 69.88 126 PRO A C 1
ATOM 1048 O O . PRO A 1 126 ? 53.228 -10.537 -10.062 1.00 69.88 126 PRO A O 1
ATOM 1051 N N . ARG A 1 127 ? 53.412 -12.237 -8.582 1.00 68.12 127 ARG A N 1
ATOM 1052 C CA . ARG A 1 127 ? 54.378 -11.607 -7.692 1.00 68.12 127 ARG A CA 1
ATOM 1053 C C . ARG A 1 127 ? 55.570 -11.190 -8.551 1.00 68.12 127 ARG A C 1
ATOM 1055 O O . ARG A 1 127 ? 56.251 -12.045 -9.111 1.00 68.12 127 ARG A O 1
ATOM 1062 N N . GLN A 1 128 ? 55.789 -9.882 -8.695 1.00 69.94 128 GLN A N 1
ATOM 1063 C CA . GLN A 1 128 ? 57.006 -9.350 -9.299 1.00 69.94 128 GLN A CA 1
ATOM 1064 C C . GLN A 1 128 ? 58.154 -9.615 -8.325 1.00 69.94 128 GLN A C 1
ATOM 1066 O O . GLN A 1 128 ? 58.568 -8.738 -7.568 1.00 69.94 128 GLN A O 1
ATOM 1071 N N . ASP A 1 129 ? 58.640 -10.852 -8.299 1.00 72.62 129 ASP A N 1
ATOM 1072 C CA . ASP A 1 129 ? 59.919 -11.156 -7.685 1.00 72.62 129 ASP A CA 1
ATOM 1073 C C . ASP A 1 129 ? 60.970 -10.507 -8.581 1.00 72.62 129 ASP A C 1
ATOM 1075 O O . ASP A 1 129 ? 61.291 -10.986 -9.668 1.00 72.62 129 ASP A O 1
ATOM 1079 N N . GLY A 1 130 ? 61.408 -9.321 -8.158 1.00 68.00 130 GLY A N 1
ATOM 1080 C CA . GLY A 1 130 ? 62.431 -8.547 -8.829 1.00 68.00 130 GLY A CA 1
ATOM 1081 C C . GLY A 1 130 ? 63.691 -9.383 -8.978 1.00 68.00 130 GLY A C 1
ATOM 1082 O O . GLY A 1 130 ? 64.464 -9.537 -8.032 1.00 68.00 130 GLY A O 1
ATOM 1083 N N . THR A 1 131 ? 63.921 -9.887 -10.187 1.00 63.44 131 THR A N 1
ATOM 1084 C CA . THR A 1 131 ? 65.218 -10.391 -10.617 1.00 63.44 131 THR A CA 1
ATOM 1085 C C . THR A 1 131 ? 66.146 -9.189 -10.764 1.00 63.44 131 THR A C 1
ATOM 1087 O O . THR A 1 131 ? 66.380 -8.672 -11.852 1.00 63.44 131 THR A O 1
ATOM 1090 N N . ALA A 1 132 ? 66.651 -8.708 -9.630 1.00 66.25 132 ALA A N 1
ATOM 1091 C CA . ALA A 1 132 ? 67.870 -7.926 -9.585 1.00 66.25 132 ALA A CA 1
ATOM 1092 C C . ALA A 1 132 ? 69.015 -8.866 -9.983 1.00 66.25 132 ALA A C 1
ATOM 1094 O O . ALA A 1 132 ? 69.568 -9.582 -9.149 1.00 66.25 132 ALA A O 1
ATOM 1095 N N . ALA A 1 133 ? 69.326 -8.907 -11.275 1.00 64.25 133 ALA A N 1
ATOM 1096 C CA . ALA A 1 133 ? 70.535 -9.529 -11.784 1.00 64.25 133 ALA A CA 1
ATOM 1097 C C . ALA A 1 133 ? 71.433 -8.445 -12.392 1.00 64.25 133 ALA A C 1
ATO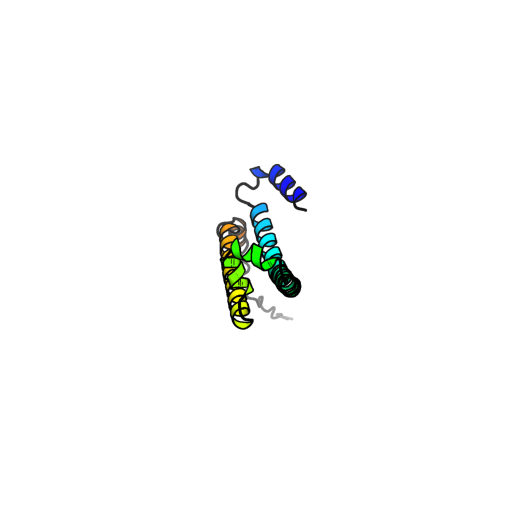M 1099 O O . ALA A 1 133 ? 71.212 -8.028 -13.523 1.00 64.25 133 ALA A O 1
ATOM 1100 N N . ALA A 1 134 ? 72.402 -8.056 -11.554 1.00 63.22 134 ALA A N 1
ATOM 1101 C CA . ALA A 1 134 ? 73.732 -7.490 -11.813 1.00 63.22 134 ALA A CA 1
ATOM 1102 C C . ALA A 1 134 ? 73.862 -6.211 -12.658 1.00 63.22 134 ALA A C 1
ATOM 1104 O O . ALA A 1 134 ? 73.736 -6.276 -13.898 1.00 63.22 134 ALA A O 1
#

pLDDT: mean 79.03, std 9.45, range [54.72, 92.62]

Radius of gyration: 27.98 Å; chains: 1; bounding box: 100×30×52 Å

Sequence (134 aa):
AIYNVHIVESTFHEYFEDYRPLLKFVTVKVIVSFAFFQKGAFSMLKVLQSTLPVTAQRLSNRAPLLGDILNFSEAEFQLFYDSLMLYECVLICLLHWWGWSAYEDWYLDESVRDEGEEEQRPLLGPRQDGTAAA